Protein AF-A0A7C6J636-F1 (afdb_monomer)

Foldseek 3Di:
DWDDDPNWIWDDQDDPLVVQAVDTDTDDPLLVQLVVQVVVHDLVSSLVSCVVVDVDDSVVSSVVSVVSVVVCVVNVVD

pLDDT: mean 79.13, std 13.25, range [48.22, 93.56]

Structure (mmCIF, N/CA/C/O backbone):
data_AF-A0A7C6J636-F1
#
_entry.id   AF-A0A7C6J636-F1
#
loop_
_atom_site.group_PDB
_atom_site.id
_atom_site.type_symbol
_atom_site.label_atom_id
_atom_site.label_alt_id
_atom_site.label_comp_id
_atom_site.label_asym_id
_atom_site.label_entity_id
_atom_site.label_seq_id
_atom_site.pdbx_PDB_ins_code
_atom_site.Cartn_x
_atom_site.Cartn_y
_atom_site.Cartn_z
_atom_site.occupancy
_atom_site.B_iso_or_equiv
_atom_site.auth_seq_id
_atom_site.auth_comp_id
_atom_site.auth_asym_id
_atom_site.auth_atom_id
_atom_site.pdbx_PDB_model_num
ATOM 1 N N . MET A 1 1 ? 8.680 -10.353 -7.866 1.00 71.06 1 MET A N 1
ATOM 2 C CA . MET A 1 1 ? 7.839 -11.527 -7.526 1.00 71.06 1 MET A CA 1
ATOM 3 C C . MET A 1 1 ? 7.602 -11.547 -6.022 1.00 71.06 1 MET A C 1
ATOM 5 O O . MET A 1 1 ? 8.576 -11.442 -5.284 1.00 71.06 1 MET A O 1
ATOM 9 N N . LEU A 1 2 ? 6.349 -11.697 -5.574 1.00 71.12 2 LEU A N 1
ATOM 10 C CA . LEU A 1 2 ? 6.009 -11.893 -4.158 1.00 71.12 2 LEU A CA 1
ATOM 11 C C . LEU A 1 2 ? 6.033 -13.390 -3.812 1.00 71.12 2 LEU A C 1
ATOM 13 O O . LEU A 1 2 ? 5.429 -14.200 -4.515 1.00 71.12 2 LEU A O 1
ATOM 17 N N . ARG A 1 3 ? 6.726 -13.766 -2.738 1.00 75.00 3 ARG A N 1
ATOM 18 C CA . ARG A 1 3 ? 6.802 -15.139 -2.235 1.00 75.00 3 ARG A CA 1
ATOM 19 C C . ARG A 1 3 ? 6.493 -15.164 -0.745 1.00 75.00 3 ARG A C 1
ATOM 21 O O . ARG A 1 3 ? 7.116 -14.446 0.024 1.00 75.00 3 ARG A O 1
ATOM 28 N N . GLN A 1 4 ? 5.576 -16.028 -0.329 1.00 70.44 4 GLN A N 1
ATOM 29 C CA . GLN A 1 4 ? 5.278 -16.230 1.086 1.00 70.44 4 GLN A CA 1
ATOM 30 C C . GLN A 1 4 ? 6.137 -17.379 1.633 1.00 70.44 4 GLN A C 1
ATOM 32 O O . GLN A 1 4 ? 6.132 -18.478 1.073 1.00 70.44 4 GLN A O 1
ATOM 37 N N . VAL A 1 5 ? 6.901 -17.138 2.700 1.00 73.06 5 VAL A N 1
ATOM 38 C CA . VAL A 1 5 ? 7.712 -18.169 3.372 1.00 73.06 5 VAL A CA 1
ATOM 39 C C . VAL A 1 5 ? 7.500 -18.045 4.877 1.00 73.06 5 VAL A C 1
ATOM 41 O O . VAL A 1 5 ? 7.697 -16.974 5.437 1.00 73.06 5 VAL A O 1
ATOM 44 N N . ALA A 1 6 ? 7.076 -19.133 5.529 1.00 66.81 6 ALA A N 1
ATOM 45 C CA . ALA A 1 6 ? 6.861 -19.198 6.982 1.00 66.81 6 ALA A CA 1
ATOM 46 C C . ALA A 1 6 ? 5.979 -18.063 7.561 1.00 66.81 6 ALA A C 1
ATOM 48 O O . ALA A 1 6 ? 6.244 -17.562 8.650 1.00 66.81 6 ALA A O 1
ATOM 49 N N . GLY A 1 7 ? 4.940 -17.643 6.827 1.00 65.75 7 GLY A N 1
ATOM 50 C CA . GLY A 1 7 ? 4.031 -16.565 7.245 1.00 65.75 7 GLY A CA 1
ATOM 51 C C . GLY A 1 7 ? 4.533 -15.146 6.958 1.00 65.75 7 GLY A C 1
ATOM 52 O O . GLY A 1 7 ? 3.828 -14.194 7.257 1.00 65.75 7 GLY A O 1
ATOM 53 N N . GLN A 1 8 ? 5.710 -14.991 6.348 1.00 66.56 8 GLN A N 1
ATOM 54 C CA . GLN A 1 8 ? 6.271 -13.691 5.976 1.00 66.56 8 GLN A CA 1
ATOM 55 C C . GLN A 1 8 ? 6.158 -13.454 4.467 1.00 66.56 8 GLN A C 1
ATOM 57 O O . GLN A 1 8 ? 6.305 -14.387 3.670 1.00 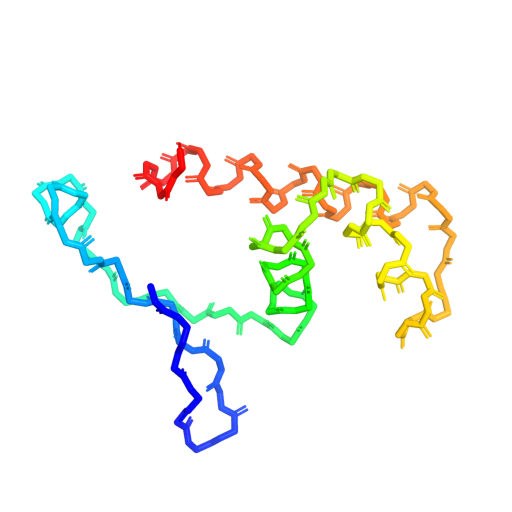66.56 8 GLN A O 1
ATOM 62 N N . ASN A 1 9 ? 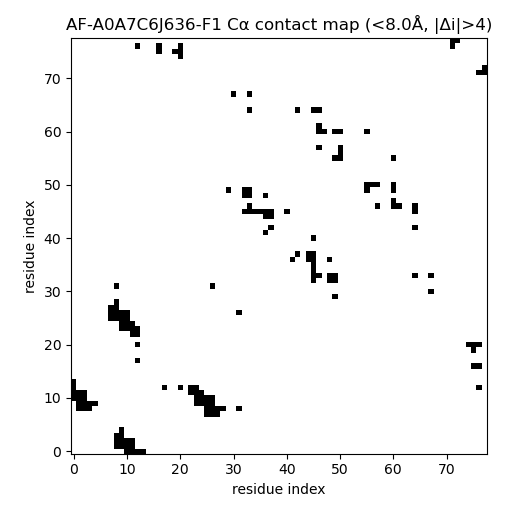5.913 -12.201 4.079 1.00 75.12 9 ASN A N 1
ATOM 63 C CA . ASN A 1 9 ? 5.819 -11.774 2.686 1.00 75.12 9 ASN A CA 1
ATOM 64 C C . ASN A 1 9 ? 7.192 -11.286 2.200 1.00 75.12 9 ASN A C 1
ATOM 66 O O . ASN A 1 9 ? 7.697 -10.271 2.670 1.00 75.12 9 ASN A O 1
ATOM 70 N N . LEU A 1 10 ? 7.810 -12.013 1.267 1.00 74.38 10 LEU A N 1
ATOM 71 C CA . LEU A 1 10 ? 9.120 -11.690 0.696 1.00 74.38 10 LEU A CA 1
ATOM 72 C C . LEU A 1 10 ? 8.958 -11.194 -0.737 1.00 74.38 10 LEU A C 1
ATOM 74 O O . LEU A 1 10 ? 8.448 -11.907 -1.602 1.00 74.38 10 LEU A O 1
ATOM 78 N N . LEU A 1 11 ? 9.441 -9.991 -1.007 1.00 74.56 11 LEU A N 1
ATOM 79 C CA . LEU A 1 11 ? 9.533 -9.434 -2.342 1.00 74.56 11 LEU A CA 1
ATOM 80 C C . LEU A 1 11 ? 10.939 -9.683 -2.896 1.00 74.56 11 LEU A C 1
ATOM 82 O O . LEU A 1 11 ? 11.942 -9.195 -2.372 1.00 74.56 11 LEU A O 1
ATOM 86 N N . ILE A 1 12 ? 10.986 -10.473 -3.968 1.00 68.69 12 ILE A N 1
ATOM 87 C CA . ILE A 1 12 ? 12.209 -10.816 -4.690 1.00 68.69 12 ILE A CA 1
ATOM 88 C C . ILE A 1 12 ? 12.198 -10.044 -6.017 1.00 68.69 12 ILE A C 1
ATOM 90 O O . ILE A 1 12 ? 11.355 -10.346 -6.881 1.00 68.69 12 ILE A O 1
ATOM 94 N N . PRO A 1 13 ? 13.085 -9.050 -6.202 1.00 63.00 13 PRO A N 1
ATOM 95 C CA . PRO A 1 13 ? 13.283 -8.426 -7.502 1.00 63.00 13 PRO A CA 1
ATOM 96 C C . PRO A 1 13 ? 13.894 -9.458 -8.463 1.00 63.00 13 PRO A C 1
ATOM 98 O O . PRO A 1 13 ? 14.833 -10.170 -8.118 1.00 63.00 13 PRO A O 1
ATOM 101 N N . ILE A 1 14 ? 13.324 -9.584 -9.661 1.00 60.28 14 ILE A N 1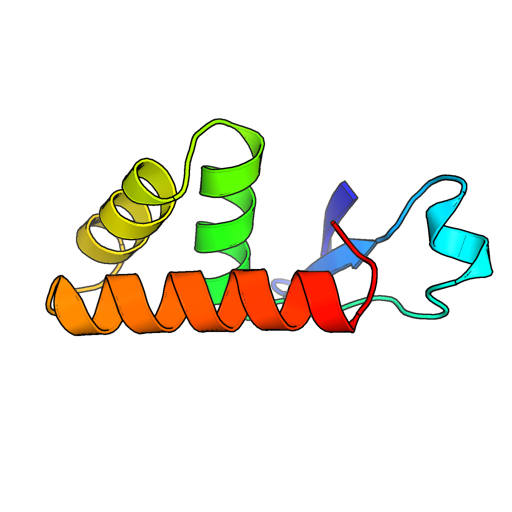
ATOM 102 C CA . ILE A 1 14 ? 13.797 -10.486 -10.723 1.00 60.28 14 ILE A CA 1
ATOM 103 C C . ILE A 1 14 ? 14.003 -9.660 -12.002 1.00 60.28 14 ILE A C 1
ATOM 105 O O . ILE A 1 14 ? 13.145 -8.848 -12.331 1.00 60.28 14 ILE A O 1
ATOM 109 N N . GLY A 1 15 ? 15.122 -9.843 -12.715 1.00 60.09 15 GLY A N 1
ATOM 110 C CA . GLY A 1 15 ? 15.439 -9.119 -13.964 1.00 60.09 15 GLY A CA 1
ATOM 111 C C . GLY A 1 15 ? 16.553 -8.065 -13.835 1.00 60.09 15 GLY A C 1
ATOM 112 O O . GLY A 1 15 ? 17.417 -8.186 -12.973 1.00 60.09 15 GLY A O 1
ATOM 113 N N . GLU A 1 16 ? 16.561 -7.030 -14.687 1.00 51.78 16 GLU A N 1
ATOM 114 C CA . GLU A 1 16 ? 17.596 -5.968 -14.679 1.00 51.78 16 GLU A CA 1
ATOM 115 C C . GLU A 1 16 ? 17.650 -5.165 -13.366 1.00 51.78 16 GLU A C 1
ATOM 117 O O . GLU A 1 16 ? 18.709 -4.655 -13.001 1.00 51.78 16 GLU A O 1
ATOM 12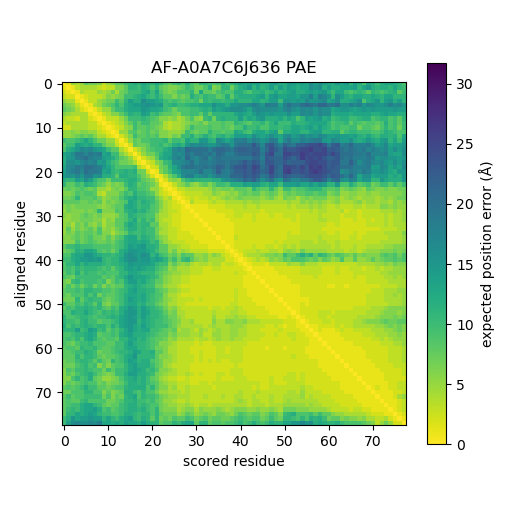2 N N . ALA A 1 17 ? 16.553 -5.144 -12.600 1.00 51.25 17 ALA A N 1
ATOM 123 C CA . ALA A 1 17 ? 16.496 -4.568 -11.254 1.00 51.25 17 ALA A CA 1
ATOM 124 C C . ALA A 1 17 ? 17.459 -5.248 -10.258 1.00 51.25 17 ALA A C 1
ATOM 126 O O . ALA A 1 17 ? 17.833 -4.644 -9.259 1.00 51.25 17 ALA A O 1
ATOM 127 N N . VAL A 1 18 ? 17.925 -6.472 -10.538 1.00 51.25 18 VAL A N 1
ATOM 128 C CA . VAL A 1 18 ? 18.896 -7.190 -9.693 1.00 51.25 18 VAL A CA 1
ATOM 129 C C . VAL A 1 18 ? 20.273 -6.506 -9.703 1.00 51.25 18 VAL A C 1
ATOM 131 O O . VAL A 1 18 ? 21.008 -6.610 -8.726 1.00 51.25 18 VAL A O 1
ATOM 134 N N . ASN A 1 19 ? 20.620 -5.761 -10.763 1.00 48.84 19 ASN A N 1
ATOM 135 C CA . ASN A 1 19 ? 21.896 -5.034 -10.827 1.00 48.84 19 ASN A CA 1
ATOM 136 C C . ASN A 1 19 ? 21.908 -3.755 -9.971 1.00 48.84 19 ASN A C 1
ATOM 138 O O . ASN A 1 19 ? 22.976 -3.352 -9.511 1.00 48.84 19 ASN A O 1
ATOM 142 N N . SER A 1 20 ? 20.745 -3.139 -9.735 1.00 50.22 20 SER A N 1
ATOM 143 C CA . SER A 1 20 ? 20.618 -1.929 -8.904 1.00 50.22 20 SER A CA 1
ATOM 144 C C . SER A 1 20 ? 20.181 -2.235 -7.472 1.00 50.22 20 SER A C 1
ATOM 146 O O . SER A 1 20 ? 20.494 -1.470 -6.563 1.00 50.22 20 SER A O 1
ATOM 148 N N . VAL A 1 21 ? 19.496 -3.360 -7.254 1.00 49.47 21 VAL A N 1
ATOM 149 C CA . VAL A 1 21 ? 18.816 -3.657 -5.995 1.00 49.47 21 VAL A CA 1
ATOM 150 C C . VAL A 1 21 ? 19.317 -4.980 -5.411 1.00 49.47 21 VAL A C 1
ATOM 152 O O . VAL A 1 21 ? 18.809 -6.063 -5.700 1.00 49.47 21 VAL A O 1
ATOM 155 N N . HIS A 1 22 ? 20.336 -4.890 -4.555 1.00 48.22 22 HIS A N 1
ATOM 156 C CA . HIS A 1 22 ? 20.853 -6.023 -3.785 1.00 48.22 22 HIS A CA 1
ATOM 157 C C . HIS A 1 22 ? 19.994 -6.237 -2.529 1.00 48.22 22 HIS A C 1
ATOM 159 O O . HIS A 1 22 ? 20.394 -5.854 -1.431 1.00 48.22 22 HIS A O 1
ATOM 165 N N . GLY A 1 23 ? 18.804 -6.830 -2.660 1.00 58.59 23 GLY A N 1
ATOM 166 C CA . GLY A 1 23 ? 17.957 -7.050 -1.488 1.00 58.59 23 GLY A CA 1
ATOM 167 C C . GLY A 1 23 ? 16.769 -7.978 -1.703 1.00 58.59 23 GLY A C 1
ATOM 168 O O . GLY A 1 23 ? 16.029 -7.857 -2.675 1.00 58.59 23 GLY A O 1
ATOM 169 N N . ILE A 1 24 ? 16.574 -8.892 -0.751 1.00 65.25 24 ILE A N 1
ATOM 170 C CA . ILE A 1 24 ? 15.274 -9.518 -0.504 1.00 65.25 24 ILE A CA 1
ATOM 171 C C . ILE A 1 24 ? 14.529 -8.580 0.446 1.00 65.25 24 ILE A C 1
ATOM 173 O O . ILE A 1 24 ? 15.016 -8.319 1.546 1.00 65.25 24 ILE A O 1
ATOM 177 N N . TYR A 1 25 ? 13.365 -8.080 0.040 1.00 73.00 25 TYR A N 1
ATOM 178 C CA . TYR A 1 25 ? 12.578 -7.163 0.863 1.00 73.00 25 TYR A CA 1
ATOM 179 C C . TYR A 1 25 ? 11.540 -7.949 1.653 1.00 73.00 25 TYR A C 1
ATOM 181 O O . TYR A 1 25 ? 10.737 -8.677 1.072 1.00 73.00 25 TYR A O 1
ATOM 189 N N . LEU A 1 26 ? 11.542 -7.807 2.977 1.00 73.62 26 LEU A N 1
ATOM 190 C CA . LEU A 1 26 ? 10.425 -8.265 3.797 1.00 73.62 26 LEU A CA 1
ATOM 191 C C . LEU A 1 26 ? 9.342 -7.192 3.753 1.00 73.62 26 LEU A C 1
ATOM 193 O O . LEU A 1 26 ? 9.553 -6.074 4.217 1.00 73.62 26 LEU A O 1
ATOM 197 N N . LEU A 1 27 ? 8.190 -7.540 3.195 1.00 78.62 27 LEU A N 1
ATOM 198 C CA . LEU A 1 27 ? 7.004 -6.706 3.257 1.00 78.62 27 LEU A CA 1
ATOM 199 C C . LEU A 1 27 ? 6.264 -6.992 4.562 1.00 78.62 27 LEU A C 1
ATOM 201 O O . LEU A 1 27 ? 6.070 -8.152 4.943 1.00 78.62 27 LEU A O 1
ATOM 205 N N . SER A 1 28 ? 5.815 -5.925 5.222 1.00 83.31 28 SER A N 1
ATOM 206 C CA . SER A 1 28 ? 4.779 -6.034 6.245 1.00 83.31 28 SER A CA 1
ATOM 207 C C . SER A 1 28 ? 3.484 -6.574 5.627 1.00 83.31 28 SER A C 1
ATOM 209 O O . SER A 1 28 ? 3.334 -6.646 4.405 1.00 83.31 28 SER A O 1
ATOM 211 N N . GLU A 1 29 ? 2.539 -6.978 6.470 1.00 83.88 29 GLU A N 1
ATOM 212 C CA . GLU A 1 29 ? 1.237 -7.463 6.005 1.00 83.88 29 GLU A CA 1
ATOM 213 C C . GLU A 1 29 ? 0.509 -6.390 5.179 1.00 83.88 29 GLU A C 1
ATOM 215 O O . GLU A 1 29 ? 0.141 -6.648 4.036 1.00 83.88 29 GLU A O 1
ATOM 220 N N . THR A 1 30 ? 0.475 -5.153 5.679 1.00 86.25 30 THR A N 1
ATOM 221 C CA . THR A 1 30 ? -0.068 -3.976 4.984 1.00 86.25 30 THR A CA 1
ATOM 222 C C . THR A 1 30 ? 0.634 -3.724 3.649 1.00 86.25 30 THR A C 1
ATOM 224 O O . THR A 1 30 ? -0.015 -3.602 2.614 1.00 86.25 30 THR A O 1
ATOM 227 N N . ALA A 1 31 ? 1.970 -3.736 3.625 1.00 85.62 31 ALA A N 1
ATOM 228 C CA . ALA A 1 31 ? 2.741 -3.543 2.397 1.00 85.62 31 ALA A CA 1
ATOM 229 C C . ALA A 1 31 ? 2.493 -4.653 1.360 1.00 85.62 31 ALA A C 1
ATOM 231 O O . ALA A 1 31 ? 2.512 -4.402 0.157 1.00 85.62 31 ALA A O 1
ATOM 232 N N . ALA A 1 32 ? 2.242 -5.885 1.808 1.00 86.38 32 ALA A N 1
ATOM 233 C CA . ALA A 1 32 ? 1.889 -6.986 0.922 1.00 86.38 32 ALA A CA 1
ATOM 234 C C . ALA A 1 32 ? 0.482 -6.828 0.327 1.00 86.38 32 ALA A C 1
ATOM 236 O O . ALA A 1 32 ? 0.298 -7.175 -0.841 1.00 86.38 32 ALA A O 1
ATOM 237 N N . VAL A 1 33 ? -0.482 -6.299 1.090 1.00 86.88 33 VAL A N 1
ATOM 238 C CA . VAL A 1 33 ? -1.824 -5.947 0.591 1.00 86.88 33 VAL A CA 1
ATOM 239 C C . VAL A 1 33 ? -1.719 -4.852 -0.471 1.00 86.88 33 VAL A C 1
ATOM 241 O O . VAL A 1 33 ? -2.196 -5.047 -1.588 1.00 86.88 33 VAL A O 1
ATOM 244 N N . ILE A 1 34 ? -0.996 -3.765 -0.175 1.00 88.06 34 ILE A N 1
ATOM 245 C CA . ILE A 1 34 ? -0.765 -2.653 -1.114 1.00 88.06 34 ILE A CA 1
ATOM 246 C C . ILE A 1 34 ? -0.094 -3.167 -2.389 1.00 88.06 34 ILE A C 1
ATOM 248 O O . ILE A 1 34 ? -0.569 -2.907 -3.490 1.00 88.06 34 ILE A O 1
ATOM 252 N N . TYR A 1 35 ? 0.986 -3.944 -2.261 1.00 85.25 35 TYR A N 1
ATOM 253 C CA . TYR A 1 35 ? 1.701 -4.482 -3.416 1.00 85.25 35 TYR A CA 1
ATOM 254 C C . TYR A 1 35 ? 0.823 -5.397 -4.274 1.00 85.25 35 TYR A C 1
ATOM 256 O O . TYR A 1 35 ? 0.871 -5.300 -5.494 1.00 85.25 35 TYR A O 1
ATOM 264 N N . LYS A 1 36 ? 0.008 -6.272 -3.669 1.00 84.81 36 LYS A N 1
ATOM 265 C CA . LYS A 1 36 ? -0.933 -7.121 -4.418 1.00 84.81 36 LYS A CA 1
ATOM 266 C C . LYS A 1 36 ? -1.950 -6.281 -5.187 1.00 84.81 36 LYS A C 1
ATOM 268 O O . LYS A 1 36 ? -2.143 -6.523 -6.370 1.00 84.81 36 LYS A O 1
ATOM 273 N N . ALA A 1 37 ? -2.540 -5.278 -4.542 1.00 86.50 37 ALA A N 1
ATOM 274 C CA . ALA A 1 37 ? -3.497 -4.392 -5.192 1.00 86.50 37 ALA A CA 1
ATOM 275 C C . ALA A 1 37 ? -2.859 -3.581 -6.335 1.00 86.50 37 ALA A C 1
ATOM 277 O O . ALA A 1 37 ? -3.473 -3.423 -7.381 1.00 86.50 37 ALA A O 1
ATOM 278 N N . LEU A 1 38 ? -1.602 -3.146 -6.186 1.00 84.44 38 LEU A N 1
ATOM 279 C CA . LEU A 1 38 ? -0.849 -2.435 -7.231 1.00 84.44 38 LEU A CA 1
ATOM 280 C C . LEU A 1 38 ? -0.381 -3.327 -8.390 1.00 84.44 38 LEU A C 1
ATOM 282 O O . LEU A 1 38 ? -0.084 -2.817 -9.466 1.00 84.44 38 LEU A O 1
ATOM 286 N N . VAL A 1 39 ? -0.247 -4.642 -8.185 1.00 80.88 39 VAL A N 1
ATOM 287 C CA . VAL A 1 39 ? 0.104 -5.576 -9.270 1.00 80.88 39 VAL A CA 1
ATOM 288 C C . VAL A 1 39 ? -1.064 -5.738 -10.245 1.00 80.88 39 VAL A C 1
ATOM 290 O O . VAL A 1 39 ? -0.827 -5.871 -11.446 1.00 80.88 39 VAL A O 1
ATOM 293 N N . ASP A 1 40 ? -2.297 -5.712 -9.738 1.00 76.38 40 ASP A N 1
ATOM 294 C CA . ASP A 1 40 ? -3.520 -5.941 -10.514 1.00 76.38 40 ASP A CA 1
ATOM 295 C C . ASP A 1 40 ? -4.315 -4.652 -10.835 1.00 76.38 40 ASP A C 1
ATOM 297 O O . ASP A 1 40 ? -5.178 -4.681 -11.715 1.00 76.38 40 ASP A O 1
ATOM 301 N N . GLY A 1 41 ? -4.022 -3.525 -10.172 1.00 82.81 41 GLY A N 1
ATOM 302 C CA . GLY A 1 41 ? -4.780 -2.267 -10.259 1.00 82.81 41 GLY A CA 1
ATOM 303 C C . GLY A 1 41 ? -3.934 -0.995 -10.097 1.00 82.81 41 GLY A C 1
ATOM 304 O O . GLY A 1 41 ? -2.729 -0.995 -10.351 1.00 82.81 41 GLY A O 1
ATOM 305 N N . ASP A 1 42 ? -4.573 0.116 -9.711 1.00 86.56 42 ASP A N 1
ATOM 306 C CA . ASP A 1 42 ? -3.939 1.431 -9.530 1.00 86.56 42 ASP A CA 1
ATOM 307 C C . ASP A 1 42 ? -3.890 1.915 -8.063 1.00 86.56 42 ASP A C 1
ATOM 309 O O . ASP A 1 42 ? -4.264 1.200 -7.134 1.00 86.56 42 ASP A O 1
ATOM 313 N N . GLU A 1 43 ? -3.375 3.132 -7.825 1.00 88.06 43 GLU A N 1
ATOM 314 C CA . GLU A 1 43 ? -3.266 3.721 -6.474 1.00 88.06 43 GLU A CA 1
ATOM 315 C C . GLU A 1 43 ? -4.615 3.695 -5.734 1.00 88.06 43 GLU A C 1
ATOM 317 O O . GLU A 1 43 ? -4.643 3.422 -4.535 1.00 88.06 43 GLU A O 1
ATOM 322 N N . ASN A 1 44 ? -5.739 3.906 -6.428 1.00 89.62 44 ASN A N 1
ATOM 323 C CA . ASN A 1 44 ? -7.059 3.878 -5.797 1.00 89.62 44 ASN A CA 1
ATOM 324 C C . ASN A 1 44 ? -7.478 2.464 -5.389 1.00 89.62 44 ASN A C 1
ATOM 326 O O . ASN A 1 44 ? -8.096 2.305 -4.338 1.00 89.62 44 ASN A O 1
ATOM 330 N N . ASP A 1 45 ? -7.138 1.441 -6.177 1.00 89.81 45 ASP A N 1
ATOM 331 C CA . ASP A 1 45 ? -7.402 0.044 -5.815 1.00 89.81 45 ASP A CA 1
ATOM 332 C C . ASP A 1 45 ? -6.618 -0.349 -4.564 1.00 89.81 45 ASP A C 1
ATOM 334 O O . ASP A 1 45 ? -7.157 -0.996 -3.669 1.00 89.81 45 ASP A O 1
ATOM 338 N N . ALA A 1 46 ? -5.369 0.108 -4.455 1.00 91.00 46 ALA A N 1
ATOM 339 C CA . ALA A 1 46 ? -4.554 -0.109 -3.267 1.00 91.00 46 ALA A CA 1
ATOM 340 C C . ALA A 1 46 ? -5.116 0.594 -2.025 1.00 91.00 46 ALA A C 1
ATOM 342 O O . ALA A 1 46 ? -5.154 -0.004 -0.950 1.00 91.00 46 ALA A O 1
ATOM 343 N N . VAL A 1 47 ? -5.606 1.828 -2.168 1.00 92.75 47 VAL A N 1
ATOM 344 C CA . VAL A 1 47 ? -6.278 2.544 -1.072 1.00 92.75 47 VAL A CA 1
ATOM 345 C C . VAL A 1 47 ? -7.555 1.823 -0.653 1.00 92.75 47 VAL A C 1
ATOM 347 O O . VAL A 1 47 ? -7.773 1.620 0.539 1.00 92.75 47 VAL A O 1
ATOM 350 N N . ASN A 1 48 ? -8.375 1.386 -1.610 1.00 91.88 48 ASN A N 1
ATOM 351 C CA . ASN A 1 48 ? -9.591 0.631 -1.317 1.00 91.88 48 ASN A CA 1
ATOM 352 C C . ASN A 1 48 ? -9.286 -0.710 -0.641 1.00 91.88 48 ASN A C 1
ATOM 354 O O . ASN A 1 48 ? -9.989 -1.079 0.292 1.00 91.88 48 ASN A O 1
ATOM 358 N N . ALA A 1 49 ? -8.225 -1.407 -1.051 1.00 90.88 49 ALA A N 1
ATOM 359 C CA . ALA A 1 49 ? -7.801 -2.649 -0.412 1.00 90.88 49 ALA A CA 1
ATOM 360 C C . ALA A 1 49 ? -7.402 -2.433 1.055 1.00 90.88 49 ALA A C 1
ATOM 362 O O . ALA A 1 49 ? -7.761 -3.236 1.911 1.00 90.88 49 ALA A O 1
ATOM 363 N N . ILE A 1 50 ? -6.712 -1.329 1.368 1.00 93.12 50 ILE A N 1
ATOM 364 C CA . ILE A 1 50 ? -6.409 -0.972 2.760 1.00 93.12 50 ILE A CA 1
ATOM 365 C C . ILE A 1 50 ? -7.679 -0.650 3.547 1.00 93.12 50 ILE A C 1
ATOM 367 O O . ILE A 1 50 ? -7.785 -1.065 4.693 1.00 93.12 50 ILE A O 1
ATOM 371 N N . LEU A 1 51 ? -8.636 0.060 2.950 1.00 92.81 51 LEU A N 1
ATOM 372 C CA . LEU A 1 51 ? -9.903 0.395 3.607 1.00 92.81 51 LEU A CA 1
ATOM 373 C C . LEU A 1 51 ? -10.818 -0.815 3.838 1.00 92.81 51 LEU A C 1
ATOM 375 O O . LEU A 1 51 ? -11.628 -0.790 4.759 1.00 92.81 51 LEU A O 1
ATOM 379 N N . ASP A 1 52 ? -10.722 -1.843 2.995 1.00 91.81 52 ASP A N 1
ATOM 380 C CA . ASP A 1 52 ? -11.483 -3.089 3.138 1.00 91.81 52 ASP A CA 1
ATOM 381 C C . ASP A 1 52 ? -10.849 -4.022 4.182 1.00 91.81 52 ASP A C 1
ATOM 383 O O . ASP A 1 52 ? -11.548 -4.609 5.007 1.00 91.81 52 ASP A O 1
ATOM 387 N N . GLU A 1 53 ? -9.516 -4.117 4.189 1.00 89.81 53 GLU A N 1
ATOM 388 C CA . GLU A 1 53 ? -8.766 -4.996 5.095 1.00 89.81 53 GLU A CA 1
ATOM 389 C C . GLU A 1 53 ? -8.582 -4.379 6.498 1.00 89.81 53 GLU A C 1
ATOM 391 O O . GLU A 1 53 ? -8.515 -5.094 7.502 1.00 89.81 53 GLU A O 1
ATOM 396 N N . TYR A 1 54 ? -8.508 -3.048 6.592 1.00 90.38 54 TYR A N 1
ATOM 397 C CA . TYR A 1 54 ? -8.243 -2.318 7.830 1.00 90.38 54 TYR A CA 1
ATOM 398 C C . TYR A 1 54 ? -9.300 -1.236 8.089 1.00 90.38 54 TYR A C 1
ATOM 400 O O . TYR A 1 54 ? -9.640 -0.444 7.215 1.00 90.38 54 TYR A O 1
ATOM 408 N N . ASP A 1 55 ? -9.752 -1.131 9.342 1.00 92.06 55 ASP A N 1
ATOM 409 C CA . ASP A 1 55 ? -10.663 -0.070 9.795 1.00 92.06 55 ASP A CA 1
ATOM 410 C C . ASP A 1 55 ? -9.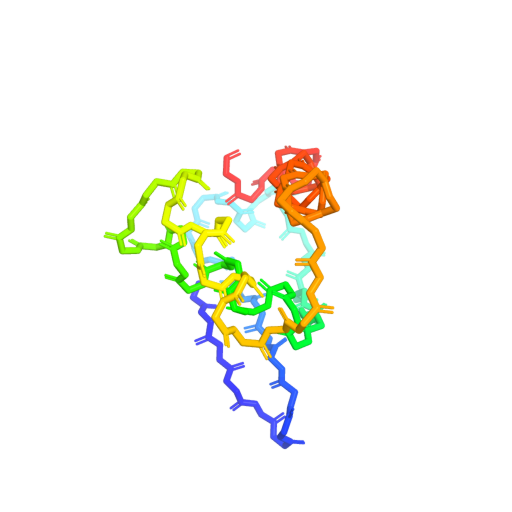886 1.244 10.009 1.00 92.06 55 ASP A C 1
ATOM 412 O O . ASP A 1 55 ? -9.555 1.640 11.128 1.00 92.06 55 ASP A O 1
ATOM 416 N N . VAL A 1 56 ? -9.502 1.887 8.906 1.00 92.31 56 VAL A N 1
ATOM 417 C CA . VAL A 1 56 ? -8.754 3.152 8.887 1.00 92.31 56 VAL A CA 1
ATOM 418 C C . VAL A 1 56 ? -9.462 4.199 8.030 1.00 92.31 56 VAL A C 1
ATOM 420 O O . VAL A 1 56 ? -10.309 3.895 7.195 1.00 92.31 56 VAL A O 1
ATOM 423 N N . SER A 1 57 ? -9.117 5.472 8.224 1.00 93.25 57 SER A N 1
ATOM 424 C CA . SER A 1 57 ? -9.630 6.559 7.383 1.00 93.25 57 SER A CA 1
ATOM 425 C C . SER A 1 57 ? -8.974 6.553 6.001 1.00 93.25 57 SER A C 1
ATOM 427 O O . SER A 1 57 ? -7.796 6.227 5.868 1.00 93.25 57 SER A O 1
ATOM 429 N N . SER A 1 58 ? -9.693 7.038 4.986 1.00 90.62 58 SER A N 1
ATOM 430 C CA . SER A 1 58 ? -9.178 7.182 3.614 1.00 90.62 58 SER A CA 1
ATOM 431 C C . SER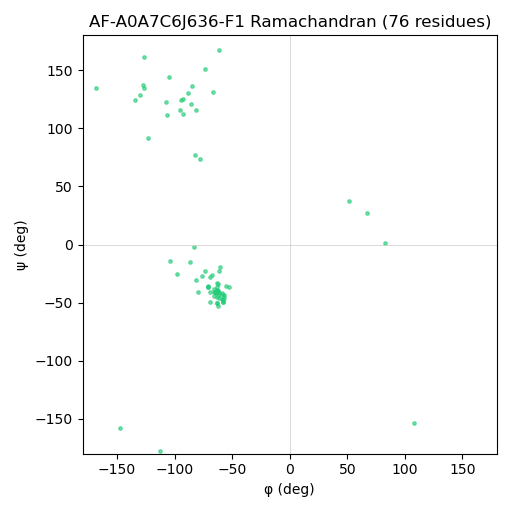 A 1 58 ? -7.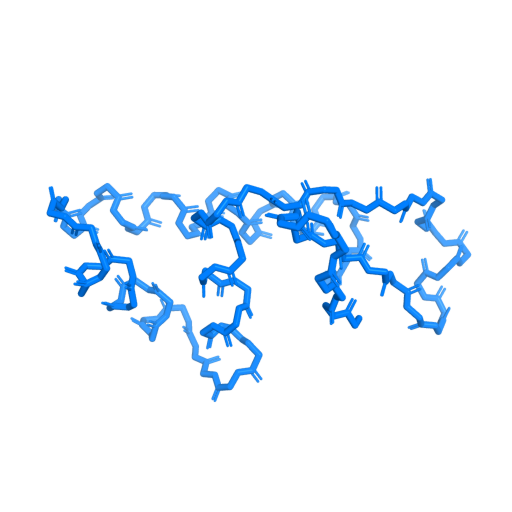894 8.007 3.516 1.00 90.62 58 SER A C 1
ATOM 433 O O . SER A 1 58 ? -7.023 7.675 2.722 1.00 90.62 58 SER A O 1
ATOM 435 N N . ASP A 1 59 ? -7.745 9.041 4.344 1.00 93.56 59 ASP A N 1
ATOM 436 C CA . ASP A 1 59 ? -6.531 9.867 4.402 1.00 93.56 59 ASP A CA 1
ATOM 437 C C . ASP A 1 59 ? -5.305 9.077 4.902 1.00 93.56 59 ASP A C 1
ATOM 439 O O . ASP A 1 59 ? -4.206 9.203 4.358 1.00 93.56 59 ASP A O 1
ATOM 443 N N . VAL A 1 60 ? -5.516 8.191 5.885 1.00 92.81 60 VAL A N 1
ATOM 444 C CA . VAL A 1 60 ? -4.477 7.297 6.422 1.00 92.81 60 VAL A CA 1
ATOM 445 C C . VAL A 1 60 ? -4.109 6.253 5.374 1.00 92.81 60 VAL A C 1
ATOM 447 O O . VAL A 1 60 ? -2.942 6.128 5.028 1.00 92.81 60 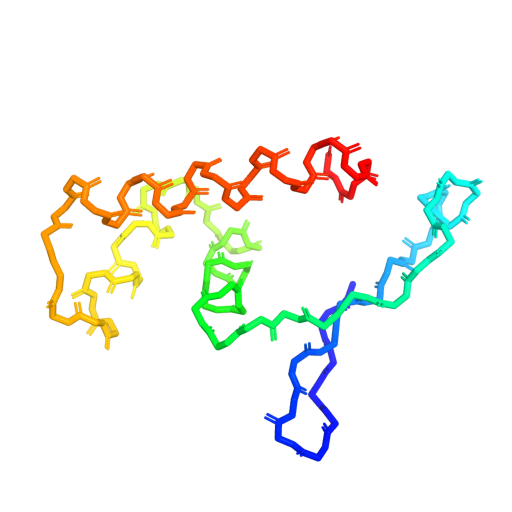VAL A O 1
ATOM 450 N N . ALA A 1 61 ? -5.107 5.586 4.787 1.00 92.88 61 ALA A N 1
ATOM 451 C CA . ALA A 1 61 ? -4.894 4.604 3.727 1.00 92.88 61 ALA A CA 1
ATOM 452 C C . ALA A 1 61 ? -4.135 5.197 2.526 1.00 92.88 61 ALA A C 1
ATOM 454 O O . ALA A 1 61 ? -3.202 4.585 2.011 1.00 92.88 61 ALA A O 1
ATOM 455 N N . LEU A 1 62 ? -4.496 6.413 2.104 1.00 92.94 62 LEU A N 1
ATOM 456 C CA . LEU A 1 62 ? -3.814 7.124 1.023 1.00 92.94 62 LEU A CA 1
ATOM 457 C C . LEU A 1 62 ? -2.361 7.449 1.377 1.00 92.94 62 LEU A C 1
ATOM 459 O O . LEU A 1 62 ? -1.480 7.317 0.526 1.00 92.94 62 LEU A O 1
ATOM 463 N N . THR A 1 63 ? -2.113 7.876 2.614 1.00 93.12 63 THR A N 1
ATOM 464 C CA . THR A 1 63 ? -0.762 8.176 3.095 1.00 93.12 63 THR A CA 1
ATOM 465 C C . THR A 1 63 ? 0.103 6.918 3.088 1.00 93.12 63 THR A C 1
ATOM 467 O O . THR A 1 63 ? 1.155 6.931 2.453 1.00 93.12 63 THR A O 1
ATOM 470 N N . ASP A 1 64 ? -0.376 5.815 3.669 1.00 90.19 64 ASP A N 1
ATOM 471 C CA . ASP A 1 64 ? 0.324 4.524 3.687 1.00 90.19 64 ASP A CA 1
ATOM 472 C C . ASP A 1 64 ? 0.655 4.019 2.272 1.00 90.19 64 ASP A C 1
ATOM 474 O O . ASP A 1 64 ? 1.791 3.631 1.986 1.00 90.19 64 ASP A O 1
ATOM 478 N N . VAL A 1 65 ? -0.312 4.071 1.348 1.00 92.06 65 VAL A N 1
ATOM 479 C CA . VAL A 1 65 ? -0.103 3.660 -0.051 1.00 92.06 65 VAL A CA 1
ATOM 480 C C . VAL A 1 65 ? 0.963 4.523 -0.725 1.00 92.06 65 VAL A C 1
ATOM 482 O O . VAL A 1 65 ? 1.847 4.001 -1.411 1.00 92.06 65 VAL A O 1
ATOM 485 N N . ARG A 1 66 ? 0.928 5.841 -0.518 1.00 91.69 66 ARG A N 1
ATOM 486 C CA . ARG A 1 66 ? 1.905 6.761 -1.113 1.00 91.69 66 ARG A CA 1
ATOM 487 C C . ARG A 1 66 ? 3.297 6.611 -0.525 1.00 91.69 66 ARG A C 1
ATOM 489 O O . ARG A 1 66 ? 4.263 6.635 -1.288 1.00 91.69 66 ARG A O 1
ATOM 496 N N . GLU A 1 67 ? 3.413 6.435 0.787 1.00 91.44 67 GLU A N 1
ATOM 497 C CA . GLU A 1 67 ? 4.692 6.155 1.441 1.00 91.44 67 GLU A CA 1
ATOM 498 C C . GLU A 1 67 ? 5.283 4.835 0.942 1.00 91.44 67 GLU A C 1
ATOM 500 O O . GLU A 1 67 ? 6.481 4.762 0.649 1.00 91.44 67 GLU A O 1
ATOM 505 N N . PHE A 1 68 ? 4.444 3.814 0.747 1.00 89.19 68 PHE A N 1
ATOM 506 C CA . PHE A 1 68 ? 4.873 2.544 0.179 1.00 89.19 68 PHE A CA 1
ATOM 507 C C . PHE A 1 68 ? 5.400 2.702 -1.25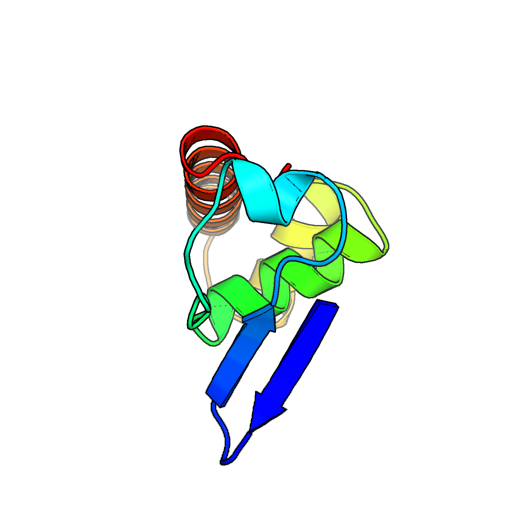3 1.00 89.19 68 PHE A C 1
ATOM 509 O O . PHE A 1 68 ? 6.535 2.313 -1.533 1.00 89.19 68 PHE A O 1
ATOM 516 N N . ILE A 1 69 ? 4.630 3.325 -2.153 1.00 87.69 69 ILE A N 1
ATOM 517 C CA . ILE A 1 69 ? 5.047 3.574 -3.545 1.00 87.69 69 ILE A CA 1
ATOM 518 C C . ILE A 1 69 ? 6.326 4.423 -3.590 1.00 87.69 69 ILE A C 1
ATOM 520 O O . ILE A 1 69 ? 7.230 4.139 -4.379 1.00 87.69 69 ILE A O 1
ATOM 524 N N . GLY A 1 70 ? 6.419 5.449 -2.739 1.00 88.62 70 GLY A N 1
ATOM 525 C CA . GLY A 1 70 ? 7.609 6.285 -2.597 1.00 88.62 70 GLY A CA 1
ATOM 526 C C . GLY A 1 70 ? 8.833 5.460 -2.212 1.00 88.62 70 GLY A C 1
ATOM 527 O O . GLY A 1 70 ? 9.842 5.500 -2.914 1.00 88.62 70 GLY A O 1
ATOM 528 N N . THR A 1 71 ? 8.700 4.621 -1.184 1.00 84.88 71 THR A N 1
ATOM 529 C CA . THR A 1 71 ? 9.760 3.710 -0.738 1.00 84.88 71 THR A CA 1
ATOM 530 C C . THR A 1 71 ? 10.189 2.767 -1.863 1.00 84.88 71 THR A C 1
ATOM 532 O O . THR A 1 71 ? 11.382 2.580 -2.089 1.00 84.88 71 THR A O 1
ATOM 535 N N . MET A 1 72 ? 9.246 2.196 -2.621 1.00 81.62 72 MET A N 1
ATOM 536 C CA . MET A 1 72 ? 9.588 1.321 -3.746 1.00 81.62 72 MET A CA 1
ATOM 537 C C . MET A 1 72 ? 10.372 2.059 -4.842 1.00 81.62 72 MET A C 1
ATOM 539 O O . MET A 1 72 ? 11.340 1.503 -5.363 1.00 81.62 72 MET A O 1
ATOM 543 N N . ARG A 1 73 ? 10.002 3.307 -5.162 1.00 82.94 73 ARG A N 1
ATOM 544 C CA . ARG A 1 73 ? 10.721 4.145 -6.139 1.00 82.94 73 ARG A CA 1
ATOM 545 C C . ARG A 1 73 ? 12.124 4.510 -5.668 1.00 82.94 73 ARG A C 1
ATOM 547 O O . ARG A 1 73 ? 13.068 4.408 -6.445 1.00 82.94 73 ARG A O 1
ATOM 554 N N . GLU A 1 74 ? 12.283 4.899 -4.404 1.00 81.94 74 GLU A N 1
ATOM 555 C CA . GLU A 1 74 ? 13.600 5.210 -3.828 1.00 81.94 74 GLU A CA 1
ATOM 556 C C . GLU A 1 74 ? 14.532 3.994 -3.834 1.00 81.94 74 GLU A C 1
ATOM 558 O O . GLU A 1 74 ? 15.738 4.126 -4.037 1.00 81.94 74 GLU A O 1
ATOM 563 N N . GLN A 1 75 ? 13.967 2.801 -3.651 1.00 75.75 75 GLN A N 1
ATOM 564 C CA . GLN A 1 75 ? 14.690 1.532 -3.701 1.00 75.75 75 GLN A CA 1
ATOM 565 C C . GLN A 1 75 ? 14.887 0.995 -5.130 1.00 75.75 75 GLN A C 1
ATOM 567 O O . GLN A 1 75 ? 15.504 -0.054 -5.291 1.00 75.75 75 GLN A O 1
ATOM 572 N N . GLY A 1 76 ? 14.378 1.672 -6.168 1.00 71.50 76 GLY A N 1
ATOM 573 C CA . GLY A 1 76 ? 14.499 1.241 -7.567 1.00 71.50 76 GLY A CA 1
ATOM 574 C C . GLY A 1 76 ? 13.739 -0.049 -7.897 1.00 71.50 76 GLY A C 1
ATOM 575 O O . GLY A 1 76 ? 14.144 -0.795 -8.790 1.00 71.50 76 GLY A O 1
ATOM 576 N N . LEU A 1 77 ? 12.670 -0.344 -7.153 1.00 68.25 77 LEU A N 1
ATOM 577 C CA . LEU A 1 77 ? 11.827 -1.531 -7.334 1.00 68.25 77 LEU A CA 1
ATOM 578 C C . LEU A 1 77 ? 10.701 -1.329 -8.366 1.00 68.25 77 LEU A C 1
ATOM 580 O O . LEU A 1 77 ? 10.104 -2.318 -8.796 1.00 68.25 77 LEU A O 1
ATOM 584 N N . VAL A 1 78 ? 10.409 -0.076 -8.735 1.00 65.12 78 VAL A N 1
ATOM 585 C CA . VAL A 1 78 ? 9.362 0.376 -9.673 1.00 65.12 78 VAL A CA 1
ATOM 586 C C . VAL A 1 78 ? 9.806 1.642 -10.396 1.00 65.12 78 VAL A C 1
ATOM 588 O O . VAL A 1 78 ? 10.489 2.473 -9.754 1.00 65.12 78 VAL A O 1
#

Secondary structure (DSSP, 8-state):
-EEEETTEEEE---STHHHH---PEEEPHHHHHHHHHHHHS-HHHHHHHHHHHS---HHHHHHHHHHHHHHHHHTT--

Sequence (78 aa):
MLRQVAGQNLLIPIGEAVNSVHGIYLLSETAAVIYKALVDGDENDAVNAILDEYDVSSDVALTDVREFIGTMREQGLV

Radius of gyration: 12.68 Å; Cα contacts (8 Å, |Δi|>4): 84; chains: 1; bounding box: 33×29×24 Å

Solvent-accessible surface area (backbone atoms only — not comparable to full-atom values): 4497 Å² total; per-residue (Å²): 86,83,45,80,55,97,93,40,41,34,39,42,72,74,66,80,46,45,81,78,35,91,59,78,42,77,39,51,74,68,52,46,51,35,50,54,30,48,74,81,48,47,76,64,47,19,26,49,50,42,50,71,78,34,102,58,54,70,70,54,32,46,48,55,49,49,54,49,54,48,52,35,44,78,57,56,75,99

Nearest PDB structures (foldseek):
  5v1u-assembly2_B  TM=8.190E-01  e=2.535E-02  Thermobaculum terrenum ATCC BAA-798
  6jx3-assembly1_B  TM=8.588E-01  e=5.546E-02  Thermobifida fusca
  3g2b-assembly1_A-2  TM=5.798E-01  e=7.537E-01  Xanthomonas campestris pv. campestris
  7vg7-assembly1_B  TM=3.968E-01  e=6.078E+00  Homo sapiens

Mean predicted aligned error: 7.5 Å